Protein AF-A0A7I8IMU3-F1 (afdb_monomer_lite)

InterPro domains:
  IPR036986 RNA-binding S4 domain superfamily [G3DSA:3.10.290.10] (1-82)

Radius of gyration: 22.59 Å; chains: 1; bounding box: 47×28×62 Å

Structure (mmCIF, N/CA/C/O backbone):
data_AF-A0A7I8IMU3-F1
#
_entry.id   AF-A0A7I8IMU3-F1
#
loop_
_atom_site.group_PDB
_atom_site.id
_atom_site.type_symbol
_atom_site.label_atom_id
_atom_site.label_alt_id
_atom_site.label_comp_id
_atom_site.label_asym_id
_atom_site.label_entity_id
_atom_site.label_seq_id
_atom_site.pdbx_PDB_ins_code
_atom_site.Cartn_x
_atom_site.Cartn_y
_atom_site.Cartn_z
_atom_site.occupancy
_atom_site.B_iso_or_equiv
_atom_site.auth_seq_id
_atom_site.auth_comp_id
_atom_site.auth_asym_id
_atom_site.auth_atom_id
_atom_site.pdbx_PDB_model_num
ATOM 1 N N . MET A 1 1 ? 0.157 1.775 -1.248 1.00 86.12 1 MET A N 1
ATOM 2 C CA . MET A 1 1 ? 0.637 0.842 -0.194 1.00 86.12 1 MET A CA 1
ATOM 3 C C . MET A 1 1 ? 0.071 -0.552 -0.426 1.00 86.12 1 MET A C 1
ATOM 5 O O . MET A 1 1 ? -1.001 -0.628 -1.007 1.00 86.12 1 MET A O 1
ATOM 9 N N . ARG A 1 2 ? 0.733 -1.633 0.008 1.00 89.06 2 ARG A N 1
ATOM 10 C CA . ARG A 1 2 ? 0.203 -3.008 -0.119 1.00 89.06 2 ARG A CA 1
ATOM 11 C C . ARG A 1 2 ? -0.745 -3.375 1.033 1.00 89.06 2 ARG A C 1
ATOM 13 O O . ARG A 1 2 ? -0.641 -2.797 2.118 1.00 89.06 2 ARG A O 1
ATOM 20 N N . LEU A 1 3 ? -1.687 -4.286 0.783 1.00 87.06 3 LEU A N 1
ATOM 21 C CA . LEU A 1 3 ? -2.719 -4.699 1.740 1.00 87.06 3 LEU A CA 1
ATOM 22 C C . LEU A 1 3 ? -2.123 -5.413 2.961 1.00 87.06 3 LEU A C 1
ATOM 24 O O . LEU A 1 3 ? -2.459 -5.041 4.085 1.00 87.06 3 LEU A O 1
ATOM 28 N N . ASP A 1 4 ? -1.207 -6.354 2.730 1.00 85.62 4 ASP A N 1
ATOM 29 C CA . ASP A 1 4 ? -0.443 -7.089 3.751 1.00 85.62 4 ASP A CA 1
ATOM 30 C C . ASP A 1 4 ? 0.194 -6.173 4.816 1.00 85.62 4 ASP A C 1
ATOM 32 O O . ASP A 1 4 ? -0.030 -6.343 6.016 1.00 85.62 4 ASP A O 1
ATOM 36 N N . ASN A 1 5 ? 0.924 -5.149 4.377 1.00 86.94 5 ASN A N 1
ATOM 37 C CA . ASN A 1 5 ? 1.640 -4.212 5.238 1.00 86.94 5 ASN A CA 1
ATOM 38 C C . ASN A 1 5 ? 0.690 -3.379 6.098 1.00 86.94 5 ASN A C 1
ATOM 40 O O . ASN A 1 5 ? 1.026 -3.007 7.219 1.00 86.94 5 ASN A O 1
ATOM 44 N N . ILE A 1 6 ? -0.493 -3.066 5.573 1.00 85.69 6 ILE A N 1
ATOM 45 C CA . ILE A 1 6 ? -1.492 -2.289 6.305 1.00 85.69 6 ILE A CA 1
ATOM 46 C C . ILE A 1 6 ? -2.165 -3.161 7.353 1.00 85.69 6 ILE A C 1
ATOM 48 O O . ILE A 1 6 ? -2.278 -2.732 8.490 1.00 85.69 6 ILE A O 1
ATOM 52 N N . LEU A 1 7 ? -2.568 -4.383 7.000 1.00 83.31 7 LEU A N 1
ATOM 53 C CA . LEU A 1 7 ? -3.158 -5.314 7.964 1.00 83.31 7 LEU A CA 1
ATOM 54 C C . LEU A 1 7 ? -2.194 -5.606 9.118 1.00 83.31 7 LEU A C 1
ATOM 56 O O . LEU A 1 7 ? -2.620 -5.632 10.268 1.00 83.31 7 LEU A O 1
ATOM 60 N N . PHE A 1 8 ? -0.899 -5.745 8.816 1.00 82.00 8 PHE A N 1
ATOM 61 C CA . PHE A 1 8 ? 0.149 -5.881 9.825 1.00 82.00 8 PHE A CA 1
ATOM 62 C C . PHE A 1 8 ? 0.226 -4.659 10.752 1.00 82.00 8 PHE A C 1
ATOM 64 O O . PHE A 1 8 ? 0.177 -4.815 11.965 1.00 82.00 8 PHE A O 1
ATOM 71 N N . ARG A 1 9 ? 0.279 -3.440 10.194 1.00 81.81 9 ARG A N 1
ATOM 72 C CA . ARG A 1 9 ? 0.340 -2.196 10.987 1.00 81.81 9 ARG A CA 1
ATOM 73 C C . ARG A 1 9 ? -0.929 -1.911 11.792 1.00 81.81 9 ARG A C 1
ATOM 75 O O . ARG A 1 9 ? -0.850 -1.220 12.796 1.00 81.81 9 ARG A O 1
ATOM 82 N N . LEU A 1 10 ? -2.083 -2.401 11.343 1.00 78.69 10 LEU A N 1
ATOM 83 C CA . LEU A 1 10 ? -3.358 -2.247 12.045 1.00 78.69 10 LEU A CA 1
ATOM 84 C C . LEU A 1 10 ? -3.587 -3.324 13.120 1.00 78.69 10 LEU A C 1
ATOM 86 O O . LEU A 1 10 ? -4.643 -3.318 13.741 1.00 78.69 10 LEU A O 1
ATOM 90 N N . GLY A 1 11 ? -2.675 -4.291 13.291 1.00 75.31 11 GLY A N 1
ATOM 91 C CA . GLY A 1 11 ? -2.895 -5.431 14.194 1.00 75.31 11 GLY A CA 1
ATOM 92 C C . GLY A 1 11 ? -4.025 -6.371 13.742 1.00 75.31 11 GLY A C 1
ATOM 93 O O . GLY A 1 11 ? -4.440 -7.264 14.469 1.00 75.31 11 GLY A O 1
ATOM 94 N N . MET A 1 12 ? -4.520 -6.209 12.511 1.00 72.38 12 MET A N 1
ATOM 95 C CA . MET A 1 12 ? -5.614 -6.999 11.928 1.00 72.38 12 MET A CA 1
ATOM 96 C C . MET A 1 12 ? -5.121 -8.283 11.246 1.00 72.38 12 MET A C 1
ATOM 98 O O . MET A 1 12 ? -5.880 -8.950 10.539 1.00 72.38 12 MET A O 1
ATOM 102 N N . ARG A 1 13 ? -3.832 -8.604 11.392 1.00 65.19 13 ARG A N 1
ATOM 103 C CA . ARG A 1 13 ? -3.193 -9.754 10.757 1.00 65.19 13 ARG A CA 1
ATOM 104 C C . ARG A 1 13 ? -3.359 -10.991 11.637 1.00 65.19 13 ARG A C 1
ATOM 106 O O . ARG A 1 13 ? -2.842 -11.049 12.739 1.00 65.19 13 ARG A O 1
ATOM 113 N N . SER A 1 14 ? -4.079 -11.976 11.134 1.00 58.91 14 SER A N 1
ATOM 114 C CA . SER A 1 14 ? -4.083 -13.364 11.618 1.00 58.91 14 SER A CA 1
ATOM 115 C C . SER A 1 14 ? -3.134 -14.255 10.758 1.00 58.91 14 SER A C 1
ATOM 117 O O . SER A 1 14 ? -2.316 -13.744 9.988 1.00 58.91 14 SER A O 1
ATOM 119 N N . ASN A 1 15 ? -3.189 -15.579 10.889 1.00 53.66 15 ASN A N 1
ATOM 120 C CA . ASN A 1 15 ? -2.227 -16.534 10.313 1.00 53.66 15 ASN A CA 1
ATOM 121 C C . ASN A 1 15 ? -2.785 -17.418 9.167 1.00 53.66 15 ASN A C 1
ATOM 123 O O . ASN A 1 15 ? -2.157 -18.391 8.770 1.00 53.66 15 ASN A O 1
ATOM 127 N N . ILE A 1 16 ? -3.964 -17.100 8.632 1.00 49.25 16 ILE A N 1
ATOM 128 C CA . ILE A 1 16 ? -4.782 -17.891 7.689 1.00 49.25 16 ILE A CA 1
ATOM 129 C C . ILE A 1 16 ? -5.198 -16.970 6.513 1.00 49.25 16 ILE A C 1
ATOM 131 O O . ILE A 1 16 ? -5.355 -15.775 6.734 1.00 49.25 16 ILE A O 1
ATOM 135 N N . PRO A 1 17 ? -5.347 -17.424 5.256 1.00 47.31 17 PRO A N 1
ATOM 136 C CA . PRO A 1 17 ? -5.697 -16.529 4.146 1.00 47.31 17 PRO A CA 1
ATOM 137 C C . PRO A 1 17 ? -7.099 -15.925 4.339 1.00 47.31 17 PRO A C 1
ATOM 139 O O . PRO A 1 17 ? -8.080 -16.662 4.450 1.00 47.31 17 PRO A O 1
ATOM 142 N N . TRP A 1 18 ? -7.210 -14.591 4.396 1.00 57.28 18 TRP A N 1
ATOM 143 C CA . TRP A 1 18 ? -8.513 -13.917 4.363 1.00 57.28 18 TRP A CA 1
ATOM 144 C C . TRP A 1 18 ? -8.623 -12.970 3.185 1.00 57.28 18 TRP A C 1
ATOM 146 O O . TRP A 1 18 ? -7.866 -12.002 3.044 1.00 57.28 18 TRP A O 1
ATOM 156 N N . TYR A 1 19 ? -9.734 -13.151 2.487 1.00 70.69 19 TYR A N 1
ATOM 157 C CA . TYR A 1 19 ? -10.413 -12.080 1.803 1.00 70.69 19 TYR A CA 1
ATOM 158 C C . TYR A 1 19 ? -10.685 -10.925 2.781 1.00 70.69 19 TYR A C 1
ATOM 160 O O . TYR A 1 19 ? -11.297 -11.076 3.841 1.00 70.69 19 TYR A O 1
ATOM 168 N N . THR A 1 20 ? -10.222 -9.733 2.426 1.00 76.94 20 THR A N 1
ATOM 169 C CA . THR A 1 20 ? -10.519 -8.494 3.147 1.00 76.94 20 THR A CA 1
ATOM 170 C C . THR A 1 20 ? -11.591 -7.729 2.386 1.00 76.94 20 THR A C 1
ATOM 172 O O . THR A 1 20 ? -11.545 -7.644 1.160 1.00 76.94 20 THR A O 1
ATOM 175 N N . LEU A 1 21 ? -12.556 -7.140 3.095 1.00 85.50 21 LEU A N 1
ATOM 176 C CA . LEU A 1 21 ? -13.511 -6.225 2.479 1.00 85.50 21 LEU A CA 1
ATOM 177 C C . LEU A 1 21 ? -12.870 -4.843 2.369 1.00 85.50 21 LEU A C 1
ATOM 179 O O . LEU A 1 21 ? -12.591 -4.203 3.383 1.00 85.50 21 LEU A O 1
ATOM 183 N N . ILE A 1 22 ? -12.651 -4.384 1.141 1.00 86.38 22 ILE A N 1
ATOM 184 C CA . ILE A 1 22 ? -12.165 -3.040 0.823 1.00 86.38 22 ILE A CA 1
ATOM 185 C C . ILE A 1 22 ? -13.300 -2.290 0.134 1.00 86.38 22 ILE A C 1
ATOM 187 O O . ILE A 1 22 ? -13.748 -2.698 -0.935 1.00 86.38 22 ILE A O 1
ATOM 191 N N . ASN A 1 23 ? -13.806 -1.223 0.756 1.00 86.62 23 ASN A N 1
ATOM 192 C CA . ASN A 1 23 ? -14.959 -0.452 0.265 1.00 86.62 23 ASN A CA 1
ATOM 193 C C . ASN A 1 23 ? -16.168 -1.338 -0.118 1.00 86.62 23 ASN A C 1
ATOM 195 O O . ASN A 1 23 ? -16.855 -1.080 -1.102 1.00 86.62 23 ASN A O 1
ATOM 199 N N . GLY A 1 24 ? -16.399 -2.422 0.632 1.00 84.44 24 GLY A N 1
ATOM 200 C CA . GLY A 1 24 ? -17.487 -3.375 0.378 1.00 84.44 24 GLY A CA 1
ATOM 201 C C . GLY A 1 24 ? -17.194 -4.449 -0.677 1.00 84.44 24 GLY A C 1
ATOM 202 O O . GLY A 1 24 ? -18.028 -5.324 -0.881 1.00 84.44 24 GLY A O 1
ATOM 203 N N . ARG A 1 25 ? -16.016 -4.440 -1.313 1.00 86.69 25 ARG A N 1
ATOM 204 C CA . ARG A 1 25 ? -15.586 -5.475 -2.265 1.00 86.69 25 ARG A CA 1
ATOM 205 C C . ARG A 1 25 ? -14.636 -6.464 -1.610 1.00 86.69 25 ARG A C 1
ATOM 207 O O . ARG A 1 25 ? -13.785 -6.074 -0.816 1.00 86.69 25 ARG A O 1
ATOM 214 N N . ILE A 1 26 ? -14.769 -7.735 -1.967 1.00 85.69 26 ILE A N 1
ATOM 215 C CA . ILE A 1 26 ? -13.873 -8.799 -1.512 1.00 85.69 26 ILE A CA 1
ATOM 216 C C . ILE A 1 26 ? -12.554 -8.692 -2.283 1.00 85.69 26 ILE A C 1
ATOM 218 O O . ILE A 1 26 ? -12.539 -8.714 -3.511 1.00 85.69 26 ILE A O 1
ATOM 222 N N . VAL A 1 27 ? -11.452 -8.567 -1.547 1.00 86.38 27 VAL A N 1
ATOM 223 C CA . VAL A 1 27 ? -10.088 -8.575 -2.077 1.00 86.38 27 VAL A CA 1
ATOM 224 C C . VAL A 1 27 ? -9.286 -9.637 -1.338 1.00 86.38 27 VAL A C 1
ATOM 226 O O . VAL A 1 27 ? -9.054 -9.512 -0.139 1.00 86.38 27 VAL A O 1
ATOM 229 N N . ASP A 1 28 ? -8.852 -10.663 -2.063 1.00 83.94 28 ASP A N 1
ATOM 230 C CA . ASP A 1 28 ? -8.055 -11.779 -1.525 1.00 83.94 28 ASP A CA 1
ATOM 231 C C . ASP A 1 28 ? -6.549 -11.649 -1.837 1.00 83.94 28 ASP A C 1
ATOM 233 O O . ASP A 1 28 ? -5.696 -12.382 -1.347 1.00 83.94 28 ASP A O 1
ATOM 237 N N . ILE A 1 29 ? -6.180 -10.657 -2.649 1.00 86.25 29 ILE A N 1
ATOM 238 C CA . ILE A 1 29 ? -4.800 -10.472 -3.095 1.00 86.25 29 ILE A CA 1
ATOM 239 C C . ILE A 1 29 ? -4.036 -9.616 -2.077 1.00 86.25 29 ILE A C 1
ATOM 241 O O . ILE A 1 29 ? -4.248 -8.408 -1.963 1.00 86.25 29 ILE A O 1
ATOM 245 N N . SER A 1 30 ? -3.072 -10.219 -1.381 1.00 82.56 30 SER A N 1
ATOM 246 C CA . SER A 1 30 ? -2.220 -9.545 -0.384 1.00 82.56 30 SER A CA 1
ATOM 247 C C . SER A 1 30 ? -1.368 -8.404 -0.964 1.00 82.56 30 SER A C 1
ATOM 249 O O . SER A 1 30 ? -1.101 -7.406 -0.288 1.00 82.56 30 SER A O 1
ATOM 251 N N . SER A 1 31 ? -0.990 -8.508 -2.242 1.00 88.38 31 SER A N 1
ATOM 252 C CA . SER A 1 31 ? -0.259 -7.476 -2.984 1.00 88.38 31 SER A CA 1
ATOM 253 C C . SER A 1 31 ? -1.131 -6.312 -3.461 1.00 88.38 31 SER A C 1
ATOM 255 O O . SER A 1 31 ? -0.599 -5.365 -4.048 1.00 88.38 31 SER A O 1
ATOM 257 N N . TYR A 1 32 ? -2.441 -6.338 -3.183 1.00 89.69 32 TYR A N 1
ATOM 258 C CA . TYR A 1 32 ? -3.370 -5.294 -3.598 1.00 89.69 32 TYR A CA 1
ATOM 259 C C . TYR A 1 32 ? -2.887 -3.906 -3.165 1.00 89.69 32 TYR A C 1
ATOM 261 O O . TYR A 1 32 ? -2.583 -3.645 -1.993 1.00 89.69 32 TYR A O 1
ATOM 269 N N . ARG A 1 33 ? -2.823 -2.993 -4.139 1.00 90.75 33 ARG A N 1
ATOM 270 C CA . ARG A 1 33 ? -2.375 -1.621 -3.924 1.00 90.75 33 ARG A CA 1
ATOM 271 C C . ARG A 1 33 ? -3.540 -0.782 -3.409 1.00 90.75 33 ARG A C 1
ATOM 273 O O . ARG A 1 33 ? -4.366 -0.305 -4.176 1.00 90.75 33 ARG A O 1
ATOM 280 N N . CYS A 1 34 ? -3.550 -0.570 -2.102 1.00 88.56 34 CYS A N 1
ATOM 281 C CA . CYS A 1 34 ? -4.533 0.264 -1.429 1.00 88.56 34 CYS A CA 1
ATOM 282 C C . CYS A 1 34 ? -4.283 1.746 -1.724 1.00 88.56 34 CYS A C 1
ATOM 284 O O . CYS A 1 34 ? -3.121 2.193 -1.740 1.00 88.56 34 CYS A O 1
ATOM 286 N N . LYS A 1 35 ? -5.378 2.477 -1.920 1.00 90.62 35 LYS A N 1
ATOM 287 C CA . LYS A 1 35 ? -5.428 3.916 -2.177 1.00 90.62 35 LYS A CA 1
ATOM 288 C C . LYS A 1 35 ? -5.804 4.677 -0.898 1.00 90.62 35 LYS A C 1
ATOM 290 O O . LYS A 1 35 ? -6.398 4.091 0.009 1.00 90.62 35 LYS A O 1
ATOM 295 N N . PRO A 1 36 ? -5.463 5.973 -0.799 1.00 88.75 36 PRO A N 1
ATOM 296 C CA . PRO A 1 36 ? -6.043 6.832 0.229 1.00 88.75 36 PRO A CA 1
ATOM 297 C C . PRO A 1 36 ? -7.577 6.751 0.188 1.00 88.75 36 PRO A C 1
ATOM 299 O O . PRO A 1 36 ? -8.151 6.582 -0.884 1.00 88.75 36 PRO A O 1
ATOM 302 N N . GLN A 1 37 ? -8.217 6.865 1.351 1.00 86.56 37 GLN A N 1
ATOM 303 C CA . GLN A 1 37 ? -9.659 6.714 1.599 1.00 86.56 37 GLN A CA 1
ATOM 304 C C . GLN A 1 37 ? -10.224 5.289 1.519 1.00 86.56 37 GLN A C 1
ATOM 306 O O . GLN A 1 37 ? -11.391 5.093 1.861 1.00 86.56 37 GLN A O 1
ATOM 311 N N . ASP A 1 38 ? -9.422 4.280 1.163 1.00 86.19 38 ASP A N 1
ATOM 312 C CA . ASP A 1 38 ? -9.886 2.894 1.218 1.00 86.19 38 ASP A CA 1
ATOM 313 C C . ASP A 1 38 ? -10.211 2.489 2.664 1.00 86.19 38 ASP A C 1
ATOM 315 O O . ASP A 1 38 ? -9.358 2.536 3.559 1.00 86.19 38 ASP A O 1
ATOM 319 N N . LYS A 1 39 ? -11.457 2.054 2.872 1.00 85.00 39 LYS A N 1
ATOM 320 C CA . LYS A 1 39 ? -11.970 1.517 4.132 1.00 85.00 39 LYS A CA 1
ATOM 321 C C . LYS A 1 39 ? -11.861 0.004 4.115 1.00 85.00 39 LYS A C 1
ATOM 323 O O . LYS A 1 39 ? -12.402 -0.661 3.230 1.00 85.00 39 LYS A O 1
ATOM 328 N N . LYS A 1 40 ? -11.184 -0.537 5.117 1.00 82.38 40 LYS A N 1
ATOM 329 C CA . LYS A 1 40 ? -10.921 -1.963 5.272 1.00 82.38 40 LYS A CA 1
ATOM 330 C C . LYS A 1 40 ? -11.710 -2.521 6.431 1.00 82.38 40 LYS A C 1
ATOM 332 O O . LYS A 1 40 ? -11.731 -1.939 7.514 1.00 82.38 40 LYS A O 1
ATOM 337 N N . ARG A 1 41 ? -12.305 -3.681 6.201 1.00 76.75 41 ARG A N 1
ATOM 338 C CA . ARG A 1 41 ? -12.984 -4.468 7.220 1.00 76.75 41 ARG A CA 1
ATOM 339 C C . ARG A 1 41 ? -12.581 -5.924 7.032 1.00 76.75 41 ARG A C 1
ATOM 341 O O . ARG A 1 41 ? -12.776 -6.477 5.951 1.00 76.75 41 ARG A O 1
ATOM 348 N N . SER A 1 42 ? -12.023 -6.554 8.059 1.00 69.25 42 SER A N 1
ATOM 349 C CA . SER A 1 42 ? -11.893 -8.013 8.087 1.00 69.25 42 SER A CA 1
ATOM 350 C C . SER A 1 42 ? -12.975 -8.569 9.011 1.00 69.25 42 SER A C 1
ATOM 352 O O . SER A 1 42 ? -13.225 -8.042 10.091 1.00 69.25 42 SER A O 1
ATOM 354 N N . LYS A 1 43 ? -13.717 -9.575 8.533 1.00 59.53 43 LYS A N 1
ATOM 355 C CA . LYS A 1 43 ? -14.923 -10.074 9.215 1.00 59.53 43 LYS A CA 1
ATOM 356 C C . LYS A 1 43 ? -14.615 -10.918 10.459 1.00 59.53 43 LYS A C 1
ATOM 358 O O . LYS A 1 43 ? -15.514 -11.104 11.264 1.00 59.53 43 LYS A O 1
ATOM 363 N N . ALA A 1 44 ? -13.397 -11.446 10.599 1.00 53.31 44 ALA A N 1
ATO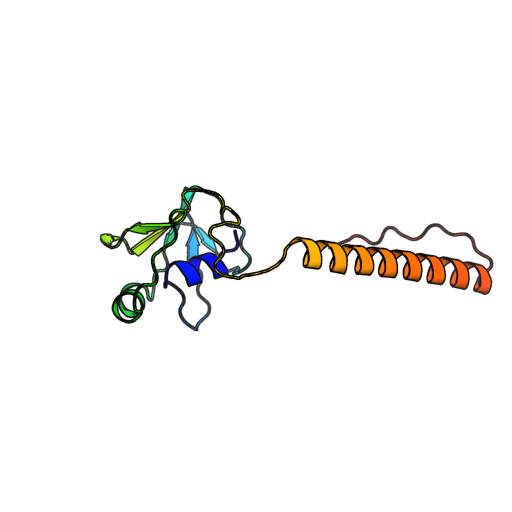M 364 C CA . ALA A 1 44 ? -13.198 -12.650 11.403 1.00 53.31 44 ALA A CA 1
ATOM 365 C C . ALA A 1 44 ? -12.446 -12.481 12.737 1.00 53.31 44 ALA A C 1
ATOM 367 O O . ALA A 1 44 ? -12.719 -13.254 13.644 1.00 53.31 44 ALA A O 1
ATOM 368 N N . LEU A 1 45 ? -11.477 -11.565 12.894 1.00 52.59 45 LEU A N 1
ATOM 369 C CA . LEU A 1 45 ? -10.457 -11.750 13.956 1.00 52.59 45 LEU A CA 1
ATOM 370 C C . LEU A 1 45 ? -9.949 -10.477 14.644 1.00 52.59 45 LEU A C 1
ATOM 372 O O . LEU A 1 45 ? -8.924 -10.495 15.322 1.00 52.59 45 LEU A O 1
ATOM 376 N N . ILE A 1 46 ? -10.659 -9.363 14.487 1.00 56.94 46 ILE A N 1
ATOM 377 C CA . ILE A 1 46 ? -10.180 -8.074 14.990 1.00 56.94 46 ILE A CA 1
ATOM 378 C C . ILE A 1 46 ? -10.351 -7.965 16.517 1.00 56.94 46 ILE A C 1
ATOM 380 O O . ILE A 1 46 ? -9.457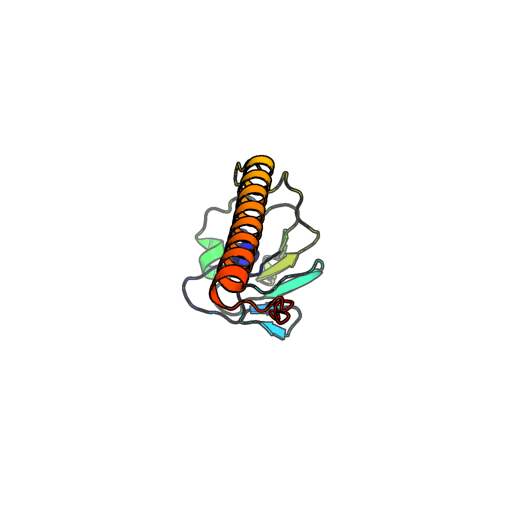 -7.461 17.186 1.00 56.94 46 ILE A O 1
ATOM 384 N N . GLN A 1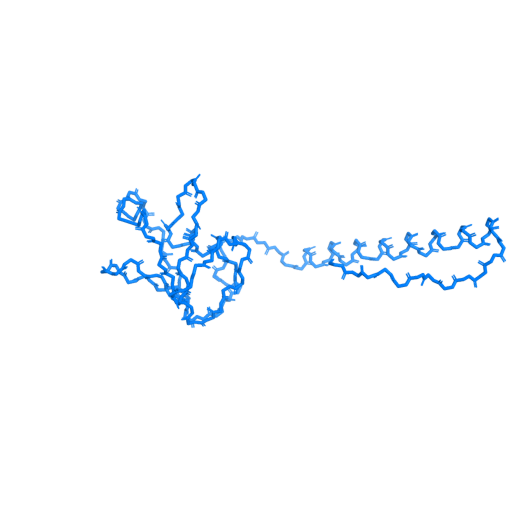 47 ? -11.431 -8.510 17.092 1.00 55.81 47 GLN A N 1
ATOM 385 C CA . GLN A 1 47 ? -11.691 -8.413 18.539 1.00 55.81 47 GLN A CA 1
ATOM 386 C C . GLN A 1 47 ? -10.635 -9.125 19.399 1.00 55.81 47 GLN A C 1
ATOM 388 O O . GLN A 1 47 ? -10.203 -8.564 20.400 1.00 55.81 47 GLN A O 1
ATOM 393 N N . ASN A 1 48 ? -10.174 -10.312 18.991 1.00 53.69 48 ASN A N 1
ATOM 394 C CA . ASN A 1 48 ? -9.237 -11.098 19.802 1.00 53.69 48 ASN A CA 1
ATOM 395 C C . ASN A 1 48 ? -7.790 -10.603 19.675 1.00 53.69 48 ASN A C 1
ATOM 397 O O . ASN A 1 48 ? -7.086 -10.544 20.676 1.00 53.69 48 ASN A O 1
ATOM 401 N N . ASN A 1 49 ? -7.358 -10.200 18.473 1.00 56.19 49 ASN A N 1
ATOM 402 C CA . ASN A 1 49 ? -5.982 -9.742 18.253 1.00 56.19 49 ASN A CA 1
ATOM 403 C C . ASN A 1 49 ? -5.736 -8.314 18.760 1.00 56.19 49 ASN A C 1
ATOM 405 O O . ASN A 1 49 ? -4.674 -8.063 19.320 1.00 56.19 49 ASN A O 1
ATOM 409 N N . ILE A 1 50 ? -6.702 -7.390 18.626 1.00 58.19 50 ILE A N 1
ATOM 410 C CA . ILE A 1 50 ? -6.551 -6.025 19.170 1.00 58.19 50 ILE A CA 1
ATOM 411 C C . ILE A 1 50 ? -6.442 -6.054 20.700 1.00 58.19 50 ILE A C 1
ATOM 413 O O . ILE A 1 50 ? -5.678 -5.281 21.270 1.00 58.19 50 ILE A O 1
ATOM 417 N N . ALA A 1 51 ? -7.174 -6.952 21.367 1.00 54.62 51 ALA A N 1
ATOM 418 C CA . ALA A 1 51 ? -7.146 -7.072 22.822 1.00 54.62 51 ALA A CA 1
ATOM 419 C C . ALA A 1 51 ? -5.846 -7.701 23.360 1.00 54.62 51 ALA A C 1
ATOM 421 O O . ALA A 1 51 ? -5.461 -7.417 24.491 1.00 54.62 51 ALA A O 1
ATOM 422 N N . SER A 1 52 ? -5.173 -8.553 22.577 1.00 54.56 52 SER A N 1
ATOM 423 C CA . SER A 1 52 ? -4.004 -9.316 23.032 1.00 54.56 52 SER A CA 1
ATOM 424 C C . SER A 1 52 ? -2.656 -8.704 22.652 1.00 54.56 52 SER A C 1
ATOM 426 O O . SER A 1 52 ? -1.644 -9.046 23.262 1.00 54.56 52 SER A O 1
ATOM 428 N N . THR A 1 53 ? -2.590 -7.851 21.625 1.00 55.78 53 THR A N 1
ATOM 429 C CA . THR A 1 53 ? -1.317 -7.252 21.203 1.00 55.78 53 THR A CA 1
ATOM 430 C C . THR A 1 53 ? -1.057 -5.943 21.949 1.00 55.78 53 THR A C 1
ATOM 432 O O . THR A 1 53 ? -1.909 -5.055 21.879 1.00 55.78 53 THR A O 1
ATOM 435 N N . PRO A 1 54 ? 0.109 -5.758 22.605 1.00 52.47 54 PRO A N 1
ATOM 436 C CA . PRO A 1 54 ? 0.498 -4.448 23.110 1.00 52.47 54 PRO A CA 1
ATOM 437 C C . PRO A 1 54 ? 0.553 -3.498 21.915 1.00 52.47 54 PRO A C 1
ATOM 439 O O . PRO A 1 54 ? 1.317 -3.706 20.971 1.00 52.47 54 PRO A O 1
ATOM 442 N N . HIS A 1 55 ? -0.347 -2.518 21.913 1.00 58.31 55 HIS A N 1
ATOM 443 C CA . HIS A 1 55 ? -0.572 -1.647 20.772 1.00 58.31 55 HIS A CA 1
ATOM 444 C C . HIS A 1 55 ? 0.673 -0.775 20.570 1.00 58.31 55 HIS A C 1
ATOM 446 O O . HIS A 1 55 ? 0.835 0.264 21.205 1.00 58.31 55 HIS A O 1
ATOM 452 N N . GLU A 1 56 ? 1.577 -1.189 19.681 1.00 61.69 56 GLU A N 1
ATOM 453 C CA . GLU A 1 56 ? 2.519 -0.242 19.103 1.00 61.69 56 GLU A CA 1
ATOM 454 C C . GLU A 1 56 ? 1.694 0.863 18.431 1.00 61.69 56 GLU A C 1
ATOM 456 O O . GLU A 1 56 ? 0.729 0.571 17.716 1.00 61.69 56 GLU A O 1
ATOM 461 N N . GLU A 1 57 ? 2.051 2.123 18.689 1.00 68.75 57 GLU A N 1
ATOM 462 C CA . GLU A 1 57 ? 1.314 3.291 18.206 1.00 68.75 57 GLU A CA 1
ATOM 463 C C . GLU A 1 57 ? 0.945 3.153 16.724 1.00 68.75 57 GLU A C 1
ATOM 465 O O . GLU A 1 57 ? 1.803 2.985 15.846 1.00 68.75 57 GLU A O 1
ATOM 470 N N . VAL A 1 58 ? -0.360 3.218 16.446 1.00 74.31 58 VAL A N 1
ATOM 471 C CA . VAL A 1 58 ? -0.869 3.195 15.077 1.00 74.31 58 VAL A CA 1
ATOM 472 C C . VAL A 1 58 ? -0.331 4.439 14.369 1.00 74.31 58 VAL A C 1
ATOM 474 O O . VAL A 1 58 ? -0.506 5.558 14.856 1.00 74.31 58 VAL A O 1
ATOM 477 N N . PRO A 1 59 ? 0.340 4.288 13.218 1.00 80.75 59 PRO A N 1
ATOM 478 C CA . PRO A 1 59 ? 0.967 5.422 12.564 1.00 80.75 59 PRO A CA 1
ATOM 479 C C . PRO A 1 59 ? -0.090 6.392 12.021 1.00 80.75 59 PRO A C 1
ATOM 481 O O . PRO A 1 59 ? -1.109 5.967 11.489 1.00 80.75 59 PRO A O 1
ATOM 484 N N . LYS A 1 60 ? 0.202 7.698 12.055 1.00 83.56 60 LYS A N 1
ATOM 485 C CA . LYS A 1 60 ? -0.741 8.804 11.761 1.00 83.56 60 LYS A CA 1
ATOM 486 C C . LYS A 1 60 ? -1.462 8.746 10.399 1.00 83.56 60 LYS A C 1
ATOM 488 O O . LYS A 1 60 ? -2.490 9.391 10.216 1.00 83.56 60 LYS A O 1
ATOM 493 N N . HIS A 1 61 ? -0.935 8.010 9.416 1.00 86.19 61 HIS A N 1
ATOM 494 C CA . HIS A 1 61 ? -1.600 7.805 8.117 1.00 86.19 61 HIS A CA 1
ATOM 495 C C . HIS A 1 61 ? -2.724 6.769 8.150 1.00 86.19 61 HIS A C 1
ATOM 497 O O . HIS A 1 61 ? -3.442 6.626 7.158 1.00 86.19 61 HIS A O 1
ATOM 503 N N . LEU A 1 62 ? -2.849 6.031 9.249 1.00 86.06 62 LEU A N 1
ATOM 504 C CA . LEU A 1 62 ? -3.853 5.010 9.460 1.00 86.06 62 LEU A CA 1
ATOM 505 C C . LEU A 1 62 ? -4.751 5.427 10.619 1.00 86.06 62 LEU A C 1
ATOM 507 O O . LEU A 1 62 ? -4.278 5.871 11.661 1.00 86.06 62 LEU A O 1
ATOM 511 N N . THR A 1 63 ? -6.049 5.231 10.445 1.00 84.75 63 THR A N 1
ATOM 512 C CA . THR A 1 63 ? -7.027 5.390 11.519 1.00 84.75 63 THR A CA 1
ATOM 513 C C . THR A 1 63 ? -7.738 4.070 11.739 1.00 84.75 63 THR A C 1
ATOM 515 O O . THR A 1 63 ? -8.170 3.425 10.782 1.00 84.75 63 THR A O 1
ATOM 518 N N . ILE A 1 64 ? -7.858 3.674 13.004 1.00 80.38 64 ILE A N 1
ATOM 519 C CA . ILE A 1 64 ? -8.656 2.527 13.432 1.00 80.38 64 ILE A CA 1
ATOM 520 C C . ILE A 1 64 ? -9.882 3.066 14.154 1.00 80.38 64 ILE A C 1
ATOM 522 O O . ILE A 1 64 ? -9.762 3.738 15.174 1.00 80.38 64 ILE A O 1
ATOM 526 N N . ALA A 1 65 ? -11.064 2.763 13.626 1.00 77.44 65 ALA A N 1
ATOM 527 C CA . ALA A 1 65 ? -12.311 2.966 14.345 1.00 77.44 65 ALA A CA 1
ATOM 528 C C . ALA A 1 65 ? -12.586 1.720 15.197 1.00 77.44 65 ALA A C 1
ATOM 530 O O . ALA A 1 65 ? -12.979 0.685 14.656 1.00 77.44 65 ALA A O 1
ATOM 531 N N . SER A 1 66 ? -12.373 1.831 16.513 1.00 66.00 66 SER A N 1
ATOM 532 C CA . SER A 1 66 ? -12.515 0.726 17.480 1.00 66.00 66 SER A CA 1
ATOM 533 C C . SER A 1 66 ? -13.927 0.116 17.486 1.00 66.00 66 SER A C 1
ATOM 535 O O . SER A 1 66 ? -14.084 -1.098 17.494 1.00 66.00 66 SER A O 1
ATOM 537 N N . VAL A 1 67 ? -14.965 0.952 17.359 1.00 66.25 67 VAL A N 1
ATOM 538 C CA . VAL A 1 67 ? -16.377 0.515 17.385 1.00 66.25 67 VAL A CA 1
ATOM 539 C C . VAL A 1 67 ? -16.717 -0.424 16.224 1.00 66.25 67 VAL A C 1
ATOM 541 O O . VAL A 1 67 ? -17.418 -1.416 16.390 1.00 66.25 67 VAL A O 1
ATOM 544 N N . ASP A 1 68 ? -16.200 -0.120 15.037 1.00 66.62 68 ASP A N 1
ATOM 545 C CA . ASP A 1 68 ? -16.557 -0.820 13.804 1.00 66.62 68 ASP A CA 1
ATOM 546 C C . ASP A 1 68 ? -15.497 -1.822 13.342 1.00 66.62 68 ASP A C 1
ATOM 548 O O . ASP A 1 68 ? -15.700 -2.515 12.334 1.00 66.62 68 ASP A O 1
ATOM 552 N N . ASN A 1 69 ? -14.349 -1.861 14.028 1.00 70.94 69 ASN A N 1
ATOM 553 C CA . ASN A 1 69 ? -13.171 -2.595 13.591 1.00 70.94 69 ASN A CA 1
ATOM 554 C C . ASN A 1 69 ? -12.840 -2.288 12.116 1.00 70.94 69 ASN A C 1
ATOM 556 O O . ASN A 1 69 ? -12.559 -3.167 11.297 1.00 70.94 69 ASN A O 1
ATOM 560 N N . LYS A 1 70 ? -12.937 -1.002 11.757 1.00 78.62 70 LYS A N 1
ATOM 561 C CA . LYS A 1 70 ? -12.646 -0.488 10.414 1.00 78.62 70 LYS A CA 1
ATOM 562 C C . LYS A 1 70 ? -11.299 0.218 10.429 1.00 78.62 70 LYS A C 1
ATOM 564 O O . LYS A 1 70 ? -11.066 1.102 11.250 1.00 78.62 70 LYS A O 1
ATOM 569 N N . GLY A 1 71 ? -10.436 -0.158 9.493 1.00 83.38 71 GLY A N 1
ATOM 570 C CA . GLY A 1 71 ? -9.184 0.541 9.223 1.00 83.38 71 GLY A CA 1
ATOM 571 C C . GLY A 1 71 ? -9.343 1.460 8.020 1.00 83.38 71 GLY A C 1
ATOM 572 O O . GLY A 1 71 ? -9.816 1.016 6.974 1.00 83.38 71 GLY A O 1
ATOM 573 N N . GLN A 1 72 ? -8.933 2.718 8.136 1.00 86.75 72 GLN A N 1
ATOM 574 C CA . GLN A 1 72 ? -8.933 3.677 7.035 1.00 86.75 72 GLN A CA 1
ATOM 575 C C . GLN A 1 72 ? -7.519 4.186 6.760 1.00 86.75 72 GLN A C 1
ATOM 577 O O . GLN A 1 72 ? -6.725 4.402 7.676 1.00 86.75 72 GLN A O 1
ATOM 582 N N . ILE A 1 73 ? -7.2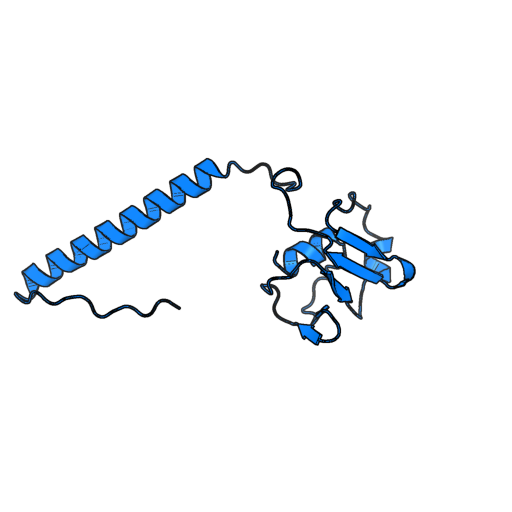13 4.365 5.477 1.00 89.31 73 ILE A N 1
ATOM 583 C CA . ILE A 1 73 ? -5.977 4.997 5.015 1.00 89.31 73 ILE A CA 1
ATOM 584 C C . ILE A 1 73 ? -6.282 6.466 4.754 1.00 89.31 73 ILE A C 1
ATOM 586 O O . ILE A 1 73 ? -7.073 6.777 3.867 1.00 89.31 73 ILE A O 1
ATOM 590 N N . ASN A 1 74 ? -5.649 7.373 5.485 1.00 88.31 74 ASN A N 1
ATOM 591 C CA . ASN A 1 74 ? -5.907 8.805 5.332 1.00 88.31 74 ASN A CA 1
ATOM 592 C C . ASN A 1 74 ? -5.051 9.417 4.225 1.00 88.31 74 ASN A C 1
ATOM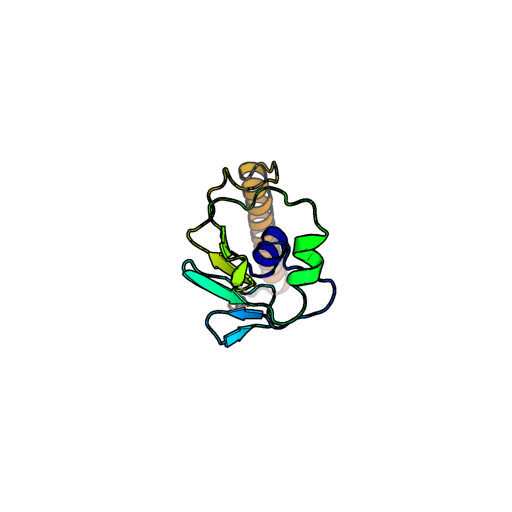 594 O O . ASN A 1 74 ? -5.516 10.264 3.470 1.00 88.31 74 ASN A O 1
ATOM 598 N N . GLN A 1 75 ? -3.801 8.969 4.120 1.00 89.12 75 GLN A N 1
ATOM 599 C CA . GLN A 1 75 ? -2.793 9.580 3.259 1.00 89.12 75 GLN A CA 1
ATOM 600 C C . GLN A 1 75 ? -1.723 8.575 2.830 1.00 89.12 75 GLN A C 1
ATOM 602 O O . GLN A 1 75 ? -1.645 7.454 3.341 1.00 89.12 75 GLN A O 1
ATOM 607 N N . ILE A 1 76 ? -0.904 8.982 1.861 1.00 88.00 76 ILE A N 1
ATOM 608 C CA . ILE A 1 76 ? 0.285 8.239 1.435 1.00 88.00 76 ILE A CA 1
ATOM 609 C C . ILE A 1 76 ? 1.347 8.325 2.549 1.00 88.00 76 ILE A C 1
ATOM 611 O O . ILE A 1 76 ? 1.379 9.290 3.304 1.00 88.00 76 ILE A O 1
ATOM 615 N N . ILE A 1 77 ? 2.173 7.284 2.697 1.00 88.25 77 ILE A N 1
ATOM 616 C CA . ILE A 1 77 ? 3.231 7.249 3.718 1.00 88.25 77 ILE A CA 1
ATOM 617 C C . ILE A 1 77 ? 4.388 8.165 3.328 1.00 88.25 77 ILE A C 1
ATOM 619 O O . ILE A 1 77 ? 4.927 8.018 2.233 1.00 88.25 77 ILE A O 1
ATOM 623 N N . ASP A 1 78 ? 4.846 8.965 4.288 1.00 87.88 78 ASP A N 1
ATOM 624 C CA . ASP A 1 78 ? 6.162 9.598 4.254 1.00 87.88 78 ASP A CA 1
ATOM 625 C C . ASP A 1 78 ? 7.267 8.648 4.726 1.00 87.88 78 ASP A C 1
ATOM 627 O O . ASP A 1 78 ? 7.085 7.867 5.667 1.00 87.88 78 ASP A O 1
ATOM 631 N N . SER A 1 79 ? 8.462 8.769 4.145 1.00 85.25 79 SER A N 1
ATOM 632 C CA . SER A 1 79 ? 9.638 7.961 4.510 1.00 85.25 79 SER A CA 1
ATOM 633 C C . SER A 1 79 ? 9.972 8.018 6.008 1.00 85.25 79 SER A C 1
ATOM 635 O O . SER A 1 79 ? 10.402 7.025 6.591 1.00 85.25 79 SER A O 1
ATOM 637 N N . LYS A 1 80 ? 9.659 9.139 6.672 1.00 84.88 80 LYS A N 1
ATOM 638 C CA . LYS A 1 80 ? 9.830 9.341 8.122 1.00 84.88 80 LYS A CA 1
ATOM 639 C C . LYS A 1 80 ? 8.989 8.394 8.991 1.00 84.88 80 LYS A C 1
ATOM 641 O O . LYS A 1 80 ? 9.301 8.213 10.161 1.00 84.88 80 LYS A O 1
ATOM 646 N N . TRP A 1 81 ? 7.910 7.810 8.461 1.00 82.94 81 TRP A N 1
ATOM 647 C CA . TRP A 1 81 ? 6.993 6.914 9.195 1.00 82.94 81 TRP A CA 1
ATOM 648 C C . TRP A 1 81 ? 7.269 5.426 8.946 1.00 82.94 81 TRP A C 1
ATOM 650 O O . TRP A 1 81 ? 6.477 4.540 9.310 1.00 82.94 81 TRP A O 1
ATOM 660 N N . ILE A 1 82 ? 8.375 5.126 8.272 1.00 84.12 82 ILE A N 1
ATOM 661 C CA . ILE A 1 82 ? 8.862 3.771 8.066 1.00 84.12 82 ILE A CA 1
ATOM 662 C C . ILE A 1 82 ? 9.715 3.397 9.283 1.00 84.12 82 ILE A C 1
ATOM 664 O O . ILE A 1 82 ? 10.699 4.055 9.587 1.00 84.12 82 ILE A O 1
ATOM 668 N N . ARG A 1 83 ? 9.336 2.325 9.990 1.00 82.19 83 ARG A N 1
ATOM 669 C CA . ARG A 1 83 ? 10.067 1.837 11.180 1.00 82.19 83 ARG A CA 1
ATOM 670 C C . ARG A 1 83 ? 11.393 1.156 10.836 1.00 82.19 83 ARG A C 1
ATOM 672 O O . ARG A 1 83 ? 12.224 0.930 11.705 1.00 82.19 83 ARG A O 1
ATOM 679 N N . LEU A 1 84 ? 11.570 0.782 9.573 1.00 86.19 84 LEU A N 1
ATOM 680 C CA . LEU A 1 84 ? 12.773 0.127 9.085 1.00 86.19 84 LEU A CA 1
ATOM 681 C C . LEU A 1 84 ? 13.831 1.180 8.760 1.00 86.19 84 LEU A C 1
ATOM 683 O O . LEU A 1 84 ? 13.638 2.003 7.867 1.00 86.19 84 LEU A O 1
ATOM 687 N N . LYS A 1 85 ? 14.969 1.113 9.455 1.00 89.81 85 LYS A N 1
ATOM 688 C CA . LYS A 1 85 ? 16.147 1.927 9.152 1.00 89.81 85 LYS A CA 1
ATOM 689 C C . LYS A 1 85 ? 16.853 1.346 7.924 1.00 89.81 85 LYS A C 1
ATOM 691 O O . LYS A 1 85 ? 17.708 0.475 8.049 1.00 89.81 85 LYS A O 1
ATOM 696 N N . ILE A 1 86 ? 16.460 1.801 6.738 1.00 91.69 86 ILE A N 1
ATOM 697 C CA . ILE A 1 86 ? 17.037 1.378 5.455 1.00 91.69 86 ILE A CA 1
ATOM 698 C C . ILE A 1 86 ? 17.594 2.605 4.738 1.00 91.69 86 ILE A C 1
ATOM 700 O O . ILE A 1 86 ? 16.967 3.661 4.725 1.00 91.69 86 ILE A O 1
ATOM 704 N N . ASN A 1 87 ? 18.771 2.461 4.128 1.00 92.75 87 ASN A N 1
ATOM 705 C CA . ASN A 1 87 ? 19.321 3.481 3.245 1.00 92.75 87 ASN A CA 1
ATOM 706 C C . ASN A 1 87 ? 18.805 3.257 1.817 1.00 92.75 87 ASN A C 1
ATOM 708 O O . ASN A 1 87 ? 19.278 2.368 1.106 1.00 92.75 87 ASN A O 1
ATOM 712 N N . GLU A 1 88 ? 17.834 4.070 1.405 1.00 91.38 88 GLU A N 1
ATOM 713 C CA . GLU A 1 88 ? 17.212 3.997 0.079 1.00 91.38 88 GLU A CA 1
ATOM 714 C C . GLU A 1 88 ? 18.235 4.180 -1.056 1.00 91.38 88 GLU A C 1
ATOM 716 O O . GLU A 1 88 ? 18.119 3.529 -2.095 1.00 91.38 88 GLU A O 1
ATOM 721 N N . ILE A 1 89 ? 19.287 4.980 -0.839 1.00 95.31 89 ILE A N 1
ATOM 722 C CA . ILE A 1 89 ? 20.327 5.254 -1.844 1.00 95.31 89 ILE A CA 1
ATOM 723 C C . ILE A 1 89 ? 21.098 3.976 -2.190 1.00 95.31 89 ILE A C 1
ATOM 725 O O . ILE A 1 89 ? 21.312 3.690 -3.366 1.00 95.31 89 ILE A O 1
ATOM 729 N N . LEU A 1 90 ? 21.453 3.165 -1.187 1.00 95.19 90 LEU A N 1
ATOM 730 C CA . LEU A 1 90 ? 22.164 1.901 -1.415 1.00 95.19 90 LEU A CA 1
ATOM 731 C C . LEU A 1 90 ? 21.309 0.903 -2.201 1.00 95.19 90 LEU A C 1
ATOM 733 O O . LEU A 1 90 ? 21.816 0.193 -3.068 1.00 95.19 90 LEU A O 1
ATOM 737 N N . VAL A 1 91 ? 20.001 0.867 -1.930 1.00 93.81 91 VAL A N 1
ATOM 738 C CA . VAL A 1 91 ? 19.061 0.018 -2.674 1.00 93.81 91 VAL A CA 1
ATOM 739 C C . VAL A 1 91 ? 18.997 0.459 -4.140 1.00 93.81 91 VAL A C 1
ATOM 741 O O . VAL A 1 91 ? 19.102 -0.376 -5.040 1.00 93.81 91 VAL A O 1
ATOM 744 N N . ILE A 1 92 ? 18.884 1.766 -4.394 1.00 94.88 92 ILE A N 1
ATOM 745 C CA . ILE A 1 92 ? 18.866 2.331 -5.752 1.00 94.88 92 ILE A CA 1
ATOM 746 C C . ILE A 1 92 ? 20.173 2.020 -6.489 1.00 94.88 92 ILE A C 1
ATOM 748 O O . ILE A 1 92 ? 20.146 1.589 -7.647 1.00 94.88 92 ILE A O 1
ATOM 752 N N . GLU A 1 93 ? 21.318 2.198 -5.831 1.00 95.94 93 GLU A N 1
ATOM 753 C CA . GLU A 1 93 ? 22.629 1.923 -6.415 1.00 95.94 93 GLU A CA 1
ATOM 754 C C . GLU A 1 93 ? 22.778 0.443 -6.791 1.00 95.94 93 GLU A C 1
ATOM 756 O O . GLU A 1 93 ? 23.173 0.117 -7.917 1.00 95.94 93 GLU A O 1
ATOM 761 N N . TYR A 1 94 ? 22.402 -0.458 -5.880 1.00 95.19 94 TYR A N 1
ATOM 762 C CA . TYR A 1 94 ? 22.449 -1.899 -6.105 1.00 95.19 94 TYR A CA 1
ATOM 763 C C . TYR A 1 94 ? 21.650 -2.306 -7.353 1.00 95.19 94 TYR A C 1
ATOM 765 O O . TYR A 1 94 ? 22.185 -2.953 -8.262 1.00 95.19 94 TYR A O 1
ATOM 773 N N . TYR A 1 95 ? 20.391 -1.869 -7.459 1.00 92.69 95 TYR A N 1
ATOM 774 C CA . TYR A 1 95 ? 19.537 -2.213 -8.601 1.00 92.69 95 TYR A CA 1
ATOM 775 C C . TYR A 1 95 ? 19.946 -1.503 -9.903 1.00 92.69 95 TYR A C 1
ATOM 777 O O . TYR A 1 95 ? 19.759 -2.054 -10.996 1.00 92.69 95 TYR A O 1
ATOM 785 N N . SER A 1 96 ? 20.581 -0.331 -9.818 1.00 91.56 96 SER A N 1
ATOM 786 C CA . SER A 1 96 ? 21.179 0.349 -10.977 1.00 91.56 96 SER A CA 1
ATOM 787 C C . SER A 1 96 ? 22.331 -0.469 -11.567 1.00 91.56 96 SER A C 1
ATOM 789 O O . SER A 1 96 ? 22.385 -0.695 -12.782 1.00 91.56 96 SER A O 1
ATOM 791 N N . ARG A 1 97 ? 23.213 -1.006 -10.709 1.00 90.31 97 ARG A N 1
ATOM 792 C CA . ARG A 1 97 ? 24.296 -1.916 -11.119 1.00 90.31 97 ARG A CA 1
ATOM 793 C C . ARG A 1 97 ? 23.740 -3.213 -11.708 1.00 90.31 97 ARG A C 1
ATOM 795 O O . ARG A 1 97 ? 24.184 -3.624 -12.779 1.00 90.31 97 ARG A O 1
ATOM 802 N N . GLN A 1 98 ? 22.729 -3.822 -11.084 1.00 86.56 98 GLN A N 1
ATOM 803 C CA . GLN A 1 98 ? 22.096 -5.044 -11.600 1.00 86.56 98 GLN A CA 1
ATOM 804 C C . GLN A 1 98 ? 21.488 -4.836 -12.996 1.00 86.56 98 GLN A C 1
ATOM 806 O O . GLN A 1 98 ? 21.660 -5.672 -13.886 1.00 86.56 98 GLN A O 1
ATOM 811 N N . THR A 1 99 ? 20.812 -3.707 -13.214 1.00 84.81 99 THR A N 1
ATOM 812 C CA . THR A 1 99 ? 20.217 -3.370 -14.515 1.00 84.81 99 THR A CA 1
ATOM 813 C C . THR A 1 99 ? 21.294 -3.174 -15.581 1.00 84.81 99 THR A C 1
ATOM 815 O O . THR A 1 99 ? 21.153 -3.676 -16.699 1.00 84.81 99 THR A O 1
ATOM 818 N N . ARG A 1 100 ? 22.407 -2.514 -15.233 1.00 80.50 100 ARG A N 1
ATOM 819 C CA . ARG A 1 100 ? 23.573 -2.366 -16.116 1.00 80.50 100 ARG A CA 1
ATOM 820 C C . ARG A 1 100 ? 24.190 -3.718 -16.473 1.00 80.50 100 ARG A C 1
ATOM 822 O O . ARG A 1 100 ? 24.446 -3.970 -17.645 1.00 80.50 100 ARG A O 1
ATOM 829 N N . LEU A 1 101 ? 24.367 -4.609 -15.498 1.00 75.06 101 LEU A N 1
ATOM 830 C CA . LEU A 1 101 ? 24.884 -5.961 -15.733 1.00 75.06 101 LEU A CA 1
ATOM 831 C C . LEU A 1 101 ? 23.952 -6.780 -16.631 1.00 75.06 101 LEU A C 1
ATOM 833 O O . LEU A 1 101 ? 24.417 -7.416 -17.573 1.00 75.06 101 LEU A O 1
ATOM 837 N N . ARG A 1 102 ? 22.632 -6.712 -16.410 1.00 74.31 102 ARG A N 1
ATOM 838 C CA . ARG A 1 102 ? 21.644 -7.368 -17.282 1.00 74.31 102 ARG A CA 1
ATOM 839 C C . ARG A 1 102 ? 21.715 -6.853 -18.720 1.00 74.31 102 ARG A C 1
ATOM 841 O O . ARG A 1 102 ? 21.705 -7.666 -19.642 1.00 74.31 102 ARG A O 1
ATOM 848 N N . LYS A 1 103 ? 21.828 -5.535 -18.925 1.00 77.62 103 LYS A N 1
ATOM 849 C CA . LYS A 1 103 ? 21.998 -4.937 -20.262 1.00 77.62 103 LYS A CA 1
ATOM 850 C C . LYS A 1 103 ? 23.307 -5.382 -20.916 1.00 77.62 103 LYS A C 1
ATOM 852 O O . LYS A 1 103 ? 23.274 -5.865 -22.040 1.00 77.62 103 LYS A O 1
ATOM 857 N N . ASN A 1 104 ? 24.427 -5.310 -20.196 1.00 74.88 104 ASN A N 1
ATOM 858 C CA . ASN A 1 104 ? 25.737 -5.722 -20.704 1.00 74.88 104 ASN A CA 1
ATOM 859 C C . ASN A 1 104 ? 25.775 -7.209 -21.075 1.00 74.88 104 ASN A C 1
ATOM 861 O O . ASN A 1 104 ? 26.330 -7.568 -22.108 1.00 74.88 104 ASN A O 1
ATOM 865 N N . ASN A 1 105 ? 25.158 -8.073 -20.264 1.00 74.25 105 ASN A N 1
ATOM 866 C CA . ASN A 1 105 ? 25.064 -9.498 -20.565 1.00 74.25 105 ASN A CA 1
ATOM 867 C C . ASN A 1 105 ? 24.183 -9.743 -21.792 1.00 74.25 105 ASN A C 1
ATOM 869 O O . ASN A 1 105 ? 24.579 -10.499 -22.672 1.00 74.25 105 ASN A O 1
ATOM 873 N N . LYS A 1 106 ? 23.036 -9.063 -21.903 1.00 78.81 106 LYS A N 1
ATOM 874 C CA . LYS A 1 106 ? 22.165 -9.138 -23.086 1.00 78.81 106 LYS A CA 1
ATOM 875 C C . LYS A 1 106 ? 22.890 -8.680 -24.360 1.00 78.81 106 LYS A C 1
ATOM 877 O O . LYS A 1 106 ? 22.759 -9.326 -25.395 1.00 78.81 106 LYS A O 1
ATOM 882 N N . GLU A 1 107 ? 23.696 -7.624 -24.272 1.00 81.12 107 GLU A N 1
ATOM 883 C CA . GLU A 1 107 ? 24.513 -7.114 -25.381 1.00 81.12 107 GLU A CA 1
ATOM 884 C C . GLU A 1 107 ? 25.653 -8.078 -25.745 1.00 81.12 107 GLU A C 1
ATOM 886 O O . GLU A 1 107 ? 25.881 -8.355 -26.920 1.00 81.12 107 GLU A O 1
ATOM 891 N N . ARG A 1 108 ? 26.328 -8.673 -24.752 1.00 75.81 108 ARG A N 1
ATOM 892 C CA . ARG A 1 108 ? 27.332 -9.726 -24.981 1.00 75.81 108 ARG A CA 1
ATOM 893 C C . ARG A 1 108 ? 26.727 -10.953 -25.651 1.00 75.81 108 ARG A C 1
ATOM 895 O O . ARG A 1 108 ? 27.309 -11.448 -26.608 1.00 75.81 108 ARG A O 1
ATOM 902 N N . PHE A 1 109 ? 25.561 -11.414 -25.197 1.00 75.50 109 PHE A N 1
ATOM 903 C CA . PHE A 1 109 ? 24.840 -12.513 -25.842 1.00 75.50 109 PHE A CA 1
ATOM 904 C C . PHE A 1 109 ? 24.471 -12.169 -27.285 1.00 75.50 109 PHE A C 1
ATOM 906 O O . PHE A 1 109 ? 24.714 -12.984 -28.168 1.00 75.50 109 PHE A O 1
ATOM 913 N N . ARG A 1 110 ? 23.974 -10.951 -27.550 1.00 74.00 110 ARG A N 1
ATOM 914 C CA . ARG A 1 110 ? 23.743 -10.461 -28.920 1.00 74.00 110 ARG A CA 1
ATOM 915 C C . ARG A 1 110 ? 25.008 -10.534 -29.772 1.00 74.00 110 ARG A C 1
ATOM 917 O O . ARG A 1 110 ? 24.969 -11.091 -30.861 1.00 74.00 110 ARG A O 1
ATOM 924 N N . GLN A 1 111 ? 26.126 -9.999 -29.284 1.00 77.81 111 GLN A N 1
ATOM 925 C CA . GLN A 1 111 ? 27.388 -9.989 -30.028 1.00 77.81 111 GLN A CA 1
ATOM 926 C C . GLN A 1 111 ? 27.921 -11.401 -30.294 1.00 77.81 111 GLN A C 1
ATOM 928 O O . GLN A 1 111 ? 28.365 -11.684 -31.405 1.00 77.81 111 GLN A O 1
ATOM 933 N N . LEU A 1 112 ? 27.863 -12.287 -29.296 1.00 75.75 112 LEU A N 1
ATOM 934 C CA . LEU A 1 112 ? 28.292 -13.678 -29.434 1.00 75.75 112 LEU A CA 1
ATOM 935 C C . LEU A 1 112 ? 27.407 -14.425 -30.439 1.00 75.75 112 LEU A C 1
ATOM 937 O O . LEU A 1 112 ? 27.911 -15.125 -31.309 1.00 75.75 112 LEU A O 1
ATOM 941 N N . TRP A 1 113 ? 26.093 -14.221 -30.365 1.00 72.25 113 TRP A N 1
ATOM 942 C CA . TRP A 1 113 ? 25.135 -14.849 -31.265 1.00 72.25 113 TRP A CA 1
ATOM 943 C C . TRP A 1 113 ? 25.287 -14.352 -32.709 1.00 72.25 113 TRP A C 1
ATOM 945 O O . TRP A 1 113 ? 25.322 -15.173 -33.623 1.00 72.25 113 TRP A O 1
ATOM 955 N N . CYS A 1 114 ? 25.497 -13.047 -32.926 1.00 77.62 114 CYS A N 1
ATOM 956 C CA . CYS A 1 114 ? 25.838 -12.493 -34.243 1.00 77.62 114 CYS A CA 1
ATOM 957 C C . CYS A 1 114 ? 27.147 -13.082 -34.799 1.00 77.62 114 CYS A C 1
ATOM 959 O O . CYS A 1 114 ? 27.225 -13.351 -35.993 1.00 77.62 114 CYS A O 1
ATOM 961 N N . LYS A 1 115 ? 28.165 -13.309 -33.952 1.00 79.38 115 LYS A N 1
ATOM 962 C CA . LYS A 1 115 ? 29.431 -13.946 -34.364 1.00 79.38 115 LYS A CA 1
ATOM 963 C C . LYS A 1 115 ? 29.259 -15.414 -34.760 1.00 79.38 115 LYS A C 1
ATOM 965 O O . LYS A 1 115 ? 29.908 -15.849 -35.700 1.00 79.38 115 LYS A O 1
ATOM 970 N N . VAL A 1 116 ? 28.411 -16.163 -34.054 1.00 80.19 116 VAL A N 1
ATOM 971 C CA . VAL A 1 116 ? 28.172 -17.593 -34.324 1.00 80.19 116 VAL A CA 1
ATOM 972 C C . VAL A 1 116 ? 27.269 -17.802 -35.541 1.00 80.19 116 VAL A C 1
ATOM 974 O O . VAL A 1 116 ? 27.470 -18.743 -36.296 1.00 80.19 116 VAL A O 1
ATOM 977 N N . THR A 1 117 ? 26.272 -16.937 -35.738 1.00 76.94 117 THR A N 1
ATOM 978 C CA . THR A 1 117 ? 25.239 -17.130 -36.772 1.00 76.94 117 THR A CA 1
ATOM 979 C C . THR A 1 117 ? 25.455 -16.298 -38.035 1.00 76.94 117 THR A C 1
ATOM 981 O O . THR A 1 117 ? 24.810 -16.567 -39.042 1.00 76.94 117 THR A O 1
ATOM 984 N N . GLY A 1 118 ? 26.312 -15.270 -38.005 1.00 71.62 118 GLY A N 1
ATOM 985 C CA . GLY A 1 118 ? 26.523 -14.344 -39.126 1.00 71.62 118 GLY A CA 1
ATOM 986 C C . GLY A 1 118 ? 25.335 -13.414 -39.421 1.00 71.62 118 GLY A C 1
ATOM 987 O O . GLY A 1 118 ? 25.401 -12.604 -40.342 1.00 71.62 118 GLY A O 1
ATOM 988 N N . ILE A 1 119 ? 24.249 -13.495 -38.642 1.00 68.88 119 ILE A N 1
ATOM 989 C CA . ILE A 1 119 ? 22.993 -12.780 -38.888 1.00 68.88 119 ILE A CA 1
ATOM 990 C C . ILE A 1 119 ? 22.860 -11.610 -37.906 1.00 68.88 119 ILE A C 1
ATOM 992 O O . ILE A 1 119 ? 22.766 -11.795 -36.694 1.00 68.88 119 ILE A O 1
ATOM 996 N N . ARG A 1 120 ? 22.782 -10.381 -38.429 1.00 57.44 120 ARG A N 1
ATOM 997 C CA . ARG A 1 120 ? 22.506 -9.166 -37.644 1.00 57.44 120 ARG A CA 1
ATOM 998 C C . ARG A 1 120 ? 20.987 -8.975 -37.528 1.00 57.44 120 ARG A C 1
ATOM 1000 O O . ARG A 1 120 ? 20.404 -8.218 -38.293 1.00 57.44 120 ARG A O 1
ATOM 1007 N N . ARG A 1 121 ? 20.315 -9.697 -36.623 1.00 55.06 121 ARG A N 1
ATOM 1008 C CA . ARG A 1 121 ? 18.878 -9.472 -36.350 1.00 55.06 121 ARG A CA 1
ATOM 1009 C C . ARG A 1 121 ? 18.655 -8.684 -35.063 1.00 55.06 121 ARG A C 1
ATOM 1011 O O . ARG A 1 121 ? 19.267 -8.961 -34.031 1.00 55.06 121 ARG A O 1
ATOM 1018 N N . GLU A 1 122 ? 17.745 -7.715 -35.136 1.00 53.94 122 GLU A N 1
ATOM 1019 C CA . GLU A 1 122 ? 17.153 -7.065 -33.969 1.00 53.94 122 GLU A CA 1
ATOM 1020 C C . GLU A 1 122 ? 16.455 -8.116 -33.094 1.00 53.94 122 GLU A C 1
ATOM 1022 O O . GLU A 1 122 ? 15.859 -9.071 -33.595 1.00 53.94 122 GLU A O 1
ATOM 1027 N N . LEU A 1 123 ? 16.577 -7.981 -31.769 1.00 52.06 123 LEU A N 1
ATOM 1028 C CA . LEU A 1 123 ? 15.943 -8.936 -30.853 1.00 52.06 123 LEU A CA 1
ATOM 1029 C C . LEU A 1 123 ? 14.421 -8.828 -30.978 1.00 52.06 123 LEU A C 1
ATOM 1031 O O . LEU A 1 123 ? 13.924 -7.701 -30.998 1.00 52.06 123 LEU A O 1
ATOM 1035 N N . PRO A 1 124 ? 13.677 -9.946 -30.920 1.00 43.66 124 PRO A N 1
ATOM 1036 C CA . PRO A 1 124 ? 12.244 -9.867 -30.703 1.00 43.66 124 PRO A CA 1
ATOM 1037 C C . PRO A 1 124 ? 11.989 -9.118 -29.391 1.00 43.66 124 PRO A C 1
ATOM 1039 O O . PRO A 1 124 ? 12.664 -9.350 -28.378 1.00 43.66 124 PRO A O 1
ATOM 1042 N N . HIS A 1 125 ? 11.042 -8.181 -29.431 1.00 42.03 125 HIS A N 1
ATOM 1043 C CA . HIS A 1 125 ? 10.536 -7.499 -28.250 1.00 42.03 125 HIS A CA 1
ATOM 1044 C C . HIS A 1 125 ? 10.079 -8.558 -27.246 1.00 42.03 125 HIS A C 1
ATOM 1046 O O . HIS A 1 125 ? 9.053 -9.208 -27.418 1.00 42.03 125 HIS A O 1
ATOM 1052 N N . VAL A 1 126 ? 10.876 -8.751 -26.196 1.00 41.72 126 VAL A N 1
ATOM 1053 C CA . VAL A 1 126 ? 10.454 -9.508 -25.024 1.00 41.72 126 VAL A CA 1
ATOM 1054 C C . VAL A 1 126 ? 9.342 -8.681 -24.393 1.00 41.72 126 VAL A C 1
ATOM 1056 O O . VAL A 1 126 ? 9.616 -7.642 -23.793 1.00 41.72 126 VAL A O 1
ATOM 1059 N N . VAL A 1 127 ? 8.098 -9.116 -24.591 1.00 40.69 127 VAL A N 1
ATOM 1060 C CA . VAL A 1 127 ? 6.938 -8.644 -23.835 1.00 40.69 127 VAL A CA 1
ATOM 1061 C C . VAL A 1 127 ? 7.274 -8.847 -22.359 1.00 40.69 127 VAL A C 1
ATOM 1063 O O . VAL A 1 127 ? 7.445 -9.974 -21.899 1.00 40.69 127 VAL A O 1
ATOM 1066 N N . GLN A 1 128 ? 7.474 -7.743 -21.644 1.00 37.47 128 GLN A N 1
ATOM 1067 C CA . GLN A 1 128 ? 7.625 -7.753 -20.195 1.00 37.47 128 GLN A CA 1
ATOM 1068 C C . GLN A 1 128 ? 6.234 -7.951 -19.585 1.00 37.47 128 GLN A C 1
ATOM 1070 O O . GLN A 1 128 ? 5.358 -7.114 -19.796 1.00 37.47 128 GLN A O 1
ATOM 1075 N N . ILE A 1 129 ? 6.052 -9.058 -18.861 1.00 35.66 129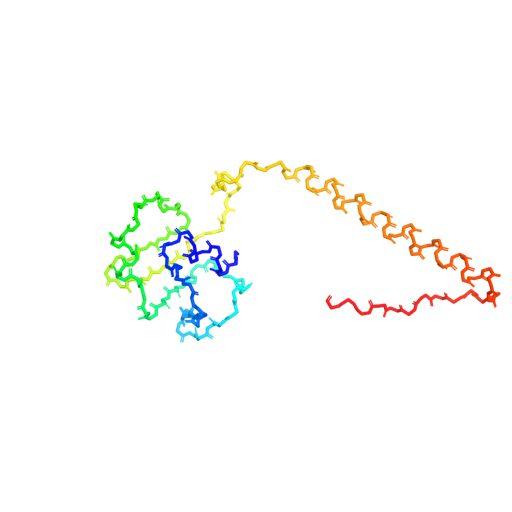 ILE A N 1
ATOM 1076 C CA . ILE A 1 129 ? 5.012 -9.224 -17.833 1.00 35.66 129 ILE A CA 1
ATOM 1077 C C . ILE A 1 129 ? 5.575 -8.684 -16.516 1.00 35.66 129 ILE A C 1
ATOM 1079 O O . ILE A 1 129 ? 6.782 -8.922 -16.265 1.00 35.66 129 ILE A O 1
#

pLDDT: mean 75.78, std 14.69, range [35.66, 95.94]

Sequence (129 aa):
MRLDNILFRLGMRSNIPWYTLINGRIVDISSYRCKPQDKKRSKALIQNNIASTPHEEVPKHLTIASVDNKGQINQIIDSKWIRLKINEILVIEYYSRQTRLRKNNKERFRQLWCKVTGIRRELPHVVQI

Organism: Spirodela intermedia (NCBI:txid51605)

Secondary structure (DSSP, 8-state):
-BHHHHHHHTT---SS---EEETTEEE--TT-BPPTT-EEE-SSSHHHHHHHS------TTEEEETTTTEEEE-SPPPGGG--S---HHHHHHHHHHHHHHHHHHHHHHHHHHHHHH---PPPP-----

Foldseek 3Di:
DFQLVQCVLLLVDDDDQDQKQWVNDTDRDRRDDDDAFTKIDTDPPLVPRVVPDPRDDRDPQWDADPVRRIIGGHDDDDPVRDPDPDDVVVVVVVVVVVVVVVVVVVVVVLVVCCVVPVDNDDDPPPPDD